Protein AF-A0A7V3UYM1-F1 (afdb_monomer_lite)

Secondary structure (DSSP, 8-state):
-PPPPTTTTTHHHHHHHHHHHTTS-HHHHHHHHHHHHHHHHTT--HHHHHHHHHHHHHHHHHHHHHSTTPPPPPHHHHHHHHHHGGGGGG----HHHHHHHHHHHHHHHHHHHHHHHHHHHHH--

Radius of gyration: 19.22 Å; chains: 1; bounding box: 41×46×47 Å

Structure (mmCIF, N/CA/C/O backbone):
data_AF-A0A7V3UYM1-F1
#
_entry.id   AF-A0A7V3UYM1-F1
#
loop_
_atom_site.group_PDB
_atom_site.id
_atom_site.type_symbol
_atom_site.label_atom_id
_atom_site.label_alt_id
_atom_site.label_comp_id
_atom_site.label_asym_id
_atom_site.label_entity_id
_atom_site.label_seq_id
_atom_site.pdbx_PDB_ins_code
_atom_site.Cartn_x
_atom_site.Cartn_y
_atom_site.Cartn_z
_atom_site.occupancy
_atom_site.B_iso_or_equiv
_atom_site.auth_seq_id
_atom_site.auth_comp_id
_atom_site.auth_asym_id
_atom_site.auth_atom_id
_atom_site.pdbx_PDB_model_num
ATOM 1 N N . MET A 1 1 ? 16.520 27.103 -31.366 1.00 44.97 1 MET A N 1
ATOM 2 C CA . MET A 1 1 ? 16.746 26.856 -29.925 1.00 44.97 1 MET A CA 1
ATOM 3 C C . MET A 1 1 ? 16.517 25.377 -29.671 1.00 44.97 1 MET A C 1
ATOM 5 O O . MET A 1 1 ? 15.422 24.905 -29.943 1.00 44.97 1 MET A O 1
ATOM 9 N N . ALA A 1 2 ? 17.549 24.636 -29.265 1.00 49.88 2 ALA A N 1
ATOM 10 C CA . ALA A 1 2 ? 17.409 23.222 -28.931 1.00 49.88 2 ALA A CA 1
ATOM 11 C C . ALA A 1 2 ? 16.695 23.106 -27.579 1.00 49.88 2 ALA A C 1
ATOM 13 O O . ALA A 1 2 ? 17.172 23.652 -26.586 1.00 49.88 2 ALA A O 1
ATOM 14 N N . VAL A 1 3 ? 15.537 22.446 -27.551 1.00 56.31 3 VAL A N 1
ATOM 15 C CA . VAL A 1 3 ? 14.841 22.140 -26.299 1.00 56.31 3 VAL A CA 1
ATOM 16 C C . VAL A 1 3 ? 15.659 21.058 -25.590 1.00 56.31 3 VAL A C 1
ATOM 18 O O . VAL A 1 3 ? 15.878 20.001 -26.187 1.00 56.31 3 VAL A O 1
ATOM 21 N N . PRO A 1 4 ? 16.160 21.293 -24.367 1.00 53.25 4 PRO A N 1
ATOM 22 C CA . PRO A 1 4 ? 16.908 20.272 -23.652 1.00 53.25 4 PRO A CA 1
ATOM 23 C C . PRO A 1 4 ? 15.994 19.070 -23.399 1.00 53.25 4 PRO A C 1
ATOM 25 O O . PRO A 1 4 ? 14.928 19.199 -22.796 1.00 53.25 4 PRO A O 1
ATOM 28 N N . GLN A 1 5 ? 16.406 17.894 -23.877 1.00 57.09 5 GLN A N 1
ATOM 29 C CA . GLN A 1 5 ? 15.735 16.644 -23.540 1.00 57.09 5 GLN A CA 1
ATOM 30 C C . GLN A 1 5 ? 15.827 16.428 -22.025 1.00 57.09 5 GLN A C 1
ATOM 32 O O . GLN A 1 5 ? 16.915 16.468 -21.438 1.00 57.09 5 GLN A O 1
ATOM 37 N N . ALA A 1 6 ? 14.680 16.190 -21.389 1.00 46.97 6 ALA A N 1
ATOM 38 C CA . ALA A 1 6 ? 14.628 15.760 -19.999 1.00 46.97 6 ALA A CA 1
ATOM 39 C C . ALA A 1 6 ? 15.515 14.509 -19.832 1.00 46.97 6 ALA A C 1
ATOM 41 O O . ALA A 1 6 ? 15.284 13.490 -20.476 1.00 46.97 6 ALA A O 1
ATOM 42 N N . GLY A 1 7 ? 16.571 14.612 -19.016 1.00 50.06 7 GLY A N 1
ATOM 43 C CA . GLY A 1 7 ? 17.581 13.556 -18.836 1.00 50.06 7 GLY A CA 1
ATOM 44 C C . GLY A 1 7 ? 19.013 13.925 -19.251 1.00 50.06 7 GLY A C 1
ATOM 45 O O . GLY A 1 7 ? 19.925 13.126 -19.037 1.00 50.06 7 GLY A O 1
ATOM 46 N N . SER A 1 8 ? 19.242 15.138 -19.767 1.00 52.34 8 SER A N 1
ATOM 47 C CA . SER A 1 8 ? 20.550 15.606 -20.264 1.00 52.34 8 SER A CA 1
ATOM 48 C C . SER A 1 8 ? 21.737 15.486 -19.286 1.00 52.34 8 SER A C 1
ATOM 50 O O . SER A 1 8 ? 22.874 15.513 -19.744 1.00 52.34 8 SER A O 1
ATOM 52 N N . ALA A 1 9 ? 21.518 15.346 -17.973 1.00 57.00 9 ALA A N 1
ATOM 53 C CA . ALA A 1 9 ? 22.601 15.195 -16.990 1.00 57.00 9 ALA A CA 1
ATOM 54 C C . ALA A 1 9 ? 22.998 13.731 -16.698 1.00 57.00 9 ALA A C 1
ATOM 56 O O . ALA A 1 9 ? 24.064 13.495 -16.139 1.00 57.00 9 ALA A O 1
ATOM 57 N N . ALA A 1 10 ? 22.168 12.742 -17.055 1.00 57.00 10 ALA A N 1
ATOM 58 C CA . ALA A 1 10 ? 22.341 11.347 -16.620 1.00 57.00 10 ALA A CA 1
ATOM 59 C C . ALA A 1 10 ? 22.372 10.312 -17.770 1.00 57.00 10 ALA A C 1
ATOM 61 O O . ALA A 1 10 ? 22.529 9.111 -17.525 1.00 57.00 10 ALA A O 1
ATOM 62 N N . GLY A 1 11 ? 22.253 10.754 -19.029 1.00 61.19 11 GLY A N 1
ATOM 63 C CA . GLY A 1 11 ? 22.304 9.887 -20.213 1.00 61.19 11 GLY A CA 1
ATOM 64 C C . GLY A 1 11 ? 21.198 8.819 -20.238 1.00 61.19 11 GLY A C 1
ATOM 65 O O . GLY A 1 11 ? 20.203 8.914 -19.521 1.00 61.19 11 GLY A O 1
ATOM 66 N N . ALA A 1 12 ? 21.373 7.758 -21.035 1.00 59.03 12 ALA A N 1
ATOM 67 C CA . ALA A 1 12 ? 20.385 6.676 -21.182 1.00 59.03 12 ALA A CA 1
ATOM 68 C C . ALA A 1 12 ? 20.003 5.985 -19.851 1.00 59.03 12 ALA A C 1
ATOM 70 O O . ALA A 1 12 ? 18.877 5.518 -19.688 1.00 59.03 12 ALA A O 1
ATOM 71 N N . LYS A 1 13 ? 20.913 5.968 -18.865 1.00 57.66 13 LYS A N 1
ATOM 72 C CA . LYS A 1 13 ? 20.646 5.446 -17.512 1.00 57.66 13 LYS A CA 1
ATOM 73 C C . LYS A 1 13 ? 19.745 6.373 -16.689 1.00 57.66 13 LYS A C 1
ATOM 75 O O . LYS A 1 13 ? 18.939 5.890 -15.899 1.00 57.66 13 LYS A O 1
ATOM 80 N N . GLY A 1 14 ? 19.835 7.685 -16.902 1.00 59.25 14 GLY A N 1
ATOM 81 C CA . GLY A 1 14 ? 18.938 8.672 -16.301 1.00 59.25 14 GLY A CA 1
ATOM 82 C C . GLY A 1 14 ? 17.498 8.546 -16.781 1.00 59.25 14 GLY A C 1
ATOM 83 O O . GLY A 1 14 ? 16.572 8.646 -15.983 1.00 59.25 14 GLY A O 1
ATOM 84 N N . VAL A 1 15 ? 17.313 8.255 -18.070 1.00 60.28 15 VAL A N 1
ATOM 85 C CA . VAL A 1 15 ? 15.988 8.021 -18.666 1.00 60.28 15 VAL A CA 1
ATOM 86 C C . VAL A 1 15 ? 15.336 6.763 -18.082 1.00 60.28 15 VAL A C 1
ATOM 88 O O . VAL A 1 15 ? 14.154 6.787 -17.748 1.00 60.28 15 VAL A O 1
ATOM 91 N N . ALA A 1 16 ? 16.110 5.694 -17.864 1.00 61.34 16 ALA A N 1
ATOM 92 C CA . ALA A 1 16 ? 15.623 4.488 -17.190 1.00 61.34 16 ALA A CA 1
ATOM 93 C C . ALA A 1 16 ? 15.200 4.757 -15.732 1.00 61.34 16 ALA A C 1
ATOM 95 O O . ALA A 1 16 ? 14.179 4.242 -15.283 1.00 61.34 16 ALA A O 1
ATOM 96 N N . GLY A 1 17 ? 15.935 5.606 -15.004 1.00 60.34 17 GLY A N 1
ATOM 97 C CA . GLY A 1 17 ? 15.539 6.043 -13.660 1.00 60.34 17 GLY A CA 1
ATOM 98 C C . GLY A 1 17 ? 14.269 6.899 -13.652 1.00 60.34 17 GLY A C 1
ATOM 99 O O . GLY A 1 17 ? 13.407 6.726 -12.790 1.00 60.34 17 GLY A O 1
ATOM 100 N N . LEU A 1 18 ? 14.107 7.768 -14.654 1.00 63.00 18 LEU A N 1
ATOM 101 C CA . LEU A 1 18 ? 12.896 8.567 -14.835 1.00 63.00 18 LEU A CA 1
ATOM 102 C C . LEU A 1 18 ? 11.673 7.691 -15.146 1.00 63.00 18 LEU A C 1
ATOM 104 O O . LEU A 1 18 ? 10.578 8.002 -14.692 1.00 63.00 18 LEU A O 1
ATOM 108 N N . ALA A 1 19 ? 11.856 6.579 -15.864 1.00 62.78 19 ALA A N 1
ATOM 109 C CA . ALA A 1 19 ? 10.783 5.636 -16.177 1.00 62.78 19 ALA A CA 1
ATOM 110 C C . ALA A 1 19 ? 10.216 4.934 -14.928 1.00 62.78 19 ALA A C 1
ATOM 112 O O . ALA A 1 19 ? 9.022 4.660 -14.874 1.00 62.78 19 ALA A O 1
ATOM 113 N N . VAL A 1 20 ? 11.040 4.696 -13.901 1.00 62.78 20 VAL A N 1
ATOM 114 C CA . VAL A 1 20 ? 10.570 4.166 -12.607 1.00 62.78 20 VAL A CA 1
ATOM 115 C C . VAL A 1 20 ? 9.872 5.254 -11.787 1.00 62.78 20 VAL A C 1
ATOM 117 O O . VAL A 1 20 ? 8.875 4.987 -11.133 1.00 62.78 20 VAL A O 1
ATOM 120 N N . ALA A 1 21 ? 10.324 6.510 -11.845 1.00 61.56 21 ALA A N 1
ATOM 121 C CA . ALA A 1 21 ? 9.566 7.612 -11.241 1.00 61.56 21 ALA A CA 1
ATOM 122 C C . ALA A 1 21 ? 8.210 7.820 -11.946 1.00 61.56 21 ALA A C 1
ATOM 124 O O . ALA A 1 21 ? 7.202 8.078 -11.294 1.00 61.56 21 ALA A O 1
ATOM 125 N N . ALA A 1 22 ? 8.173 7.631 -13.266 1.00 62.25 22 ALA A N 1
ATOM 126 C CA . ALA A 1 22 ? 6.959 7.651 -14.074 1.00 62.25 22 ALA A CA 1
ATOM 127 C C . ALA A 1 22 ? 6.081 6.397 -13.905 1.00 62.25 22 ALA A C 1
ATOM 129 O O . ALA A 1 22 ? 4.948 6.395 -14.382 1.00 62.25 22 ALA A O 1
ATOM 130 N N . SER A 1 23 ? 6.558 5.344 -13.224 1.00 63.47 23 SER A N 1
ATOM 131 C CA . SER A 1 23 ? 5.718 4.191 -12.881 1.00 63.47 23 SER A CA 1
ATOM 132 C C . SER A 1 23 ? 4.736 4.503 -11.752 1.00 63.47 23 SER A C 1
ATOM 134 O O . SER A 1 23 ? 3.836 3.704 -11.505 1.00 63.47 23 SER A O 1
ATOM 136 N N . VAL A 1 24 ? 4.900 5.640 -11.065 1.00 71.44 24 VAL A N 1
ATOM 137 C CA . VAL A 1 24 ? 3.878 6.165 -10.159 1.00 71.44 24 VAL A CA 1
ATOM 138 C C . VAL A 1 24 ? 2.763 6.751 -11.011 1.00 71.44 24 VAL A C 1
ATOM 140 O O . VAL A 1 24 ? 2.919 7.791 -11.657 1.00 71.44 24 VAL A O 1
ATOM 143 N N . G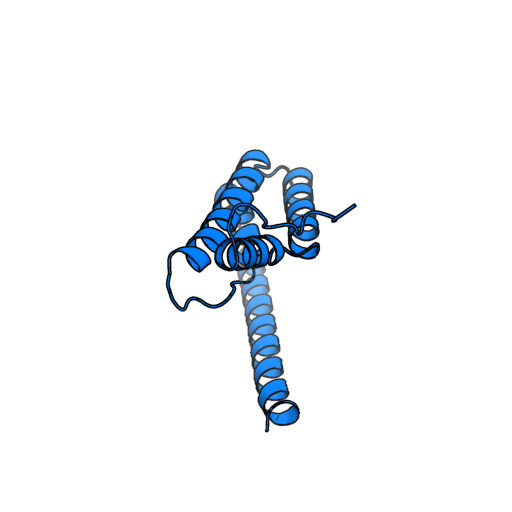LY A 1 25 ? 1.634 6.054 -11.038 1.00 81.00 25 GLY A N 1
ATOM 144 C CA . GLY A 1 25 ? 0.482 6.478 -11.810 1.00 81.00 25 GLY A CA 1
ATOM 145 C C . GLY A 1 25 ? -0.297 7.575 -11.092 1.00 81.00 25 GLY A C 1
ATOM 146 O O . GLY A 1 25 ? -0.293 7.681 -9.866 1.00 81.00 25 GLY A O 1
ATOM 147 N N . LEU A 1 26 ? -1.083 8.338 -11.856 1.00 84.50 26 LEU A N 1
ATOM 148 C CA . LEU A 1 26 ? -2.081 9.258 -11.294 1.00 84.50 26 LEU A CA 1
ATOM 149 C C . LEU A 1 26 ? -3.015 8.539 -10.297 1.00 84.50 26 LEU A C 1
ATOM 151 O O . LEU A 1 26 ? -3.411 9.112 -9.283 1.00 84.50 26 LEU A O 1
ATOM 155 N N . GLY A 1 27 ? -3.321 7.264 -10.564 1.00 87.19 27 GLY A N 1
ATOM 156 C CA . GLY A 1 27 ? -4.128 6.417 -9.690 1.00 87.19 27 GLY A CA 1
ATOM 157 C C . GLY A 1 27 ? -3.549 6.266 -8.282 1.00 87.19 27 GLY A C 1
ATOM 158 O O . GLY A 1 27 ? -4.305 6.353 -7.320 1.00 87.19 27 GLY A O 1
ATOM 159 N N . ASP A 1 28 ? -2.230 6.119 -8.131 1.00 90.69 28 ASP A N 1
ATOM 160 C CA . ASP A 1 28 ? -1.601 5.934 -6.817 1.00 90.69 28 ASP A CA 1
ATOM 161 C C . ASP A 1 28 ? -1.816 7.157 -5.914 1.00 90.69 28 ASP A C 1
ATOM 163 O O . ASP A 1 28 ? -2.140 7.012 -4.735 1.00 90.69 28 ASP A O 1
ATOM 167 N N . TYR A 1 29 ? -1.730 8.366 -6.479 1.00 90.69 29 TYR A N 1
ATOM 168 C CA . TYR A 1 29 ? -2.007 9.609 -5.755 1.00 90.69 29 TYR A CA 1
ATOM 169 C C . TYR A 1 29 ? -3.481 9.748 -5.377 1.00 90.69 29 TYR A C 1
ATOM 171 O O . TYR A 1 29 ? -3.789 10.138 -4.249 1.00 90.69 29 TYR A O 1
ATOM 179 N N . ILE A 1 30 ? -4.394 9.399 -6.292 1.00 93.81 30 ILE A N 1
ATOM 180 C CA . ILE A 1 30 ? -5.838 9.415 -6.021 1.00 93.81 30 ILE A CA 1
ATOM 181 C C . ILE A 1 30 ? -6.158 8.462 -4.866 1.00 93.81 30 ILE A C 1
ATOM 183 O O . ILE A 1 30 ? -6.820 8.853 -3.905 1.00 93.81 30 ILE A O 1
ATOM 187 N N . PHE A 1 31 ? -5.655 7.229 -4.909 1.00 94.56 31 PHE A N 1
ATOM 188 C CA . PHE A 1 31 ? -5.905 6.255 -3.849 1.00 94.56 31 PHE A CA 1
ATOM 189 C C . PHE A 1 31 ? -5.215 6.612 -2.535 1.00 94.56 31 PHE A C 1
ATOM 191 O O . PHE A 1 31 ? -5.825 6.446 -1.481 1.00 94.56 31 PHE A O 1
ATOM 198 N N . ALA A 1 32 ? -3.997 7.157 -2.564 1.00 94.88 32 ALA A N 1
ATOM 199 C CA . ALA A 1 32 ? -3.353 7.678 -1.361 1.00 94.88 32 ALA A CA 1
ATOM 200 C C . ALA A 1 32 ? -4.211 8.773 -0.705 1.00 94.88 32 ALA A C 1
ATOM 202 O O . ALA A 1 32 ? -4.448 8.726 0.503 1.00 94.88 32 ALA A O 1
ATOM 203 N N . ALA A 1 33 ? -4.746 9.708 -1.495 1.00 95.81 33 ALA A N 1
ATOM 204 C CA . ALA A 1 33 ? -5.650 10.740 -0.998 1.00 95.81 33 ALA A CA 1
ATOM 205 C C . ALA A 1 33 ? -6.941 10.140 -0.419 1.00 95.81 33 ALA A C 1
ATOM 207 O O . ALA A 1 33 ? -7.348 10.527 0.676 1.00 95.81 33 ALA A O 1
ATOM 208 N N . LEU A 1 34 ? -7.550 9.160 -1.095 1.00 97.19 34 LEU A N 1
ATOM 209 C CA . LEU A 1 34 ? -8.743 8.465 -0.598 1.00 97.19 34 LEU A CA 1
ATOM 210 C C . LEU A 1 34 ? -8.477 7.728 0.718 1.00 97.19 34 LEU A C 1
ATOM 212 O O . LEU A 1 34 ? -9.287 7.816 1.641 1.00 97.19 34 LEU A O 1
ATOM 216 N N . PHE A 1 35 ? -7.340 7.045 0.843 1.00 96.31 35 PHE A N 1
ATOM 217 C CA . PHE A 1 35 ? -6.967 6.363 2.077 1.00 96.31 35 PHE A CA 1
ATOM 218 C C . PHE A 1 35 ? -6.729 7.338 3.231 1.00 96.31 35 PHE A C 1
ATOM 220 O O . PHE A 1 35 ? -7.179 7.083 4.348 1.00 96.31 35 PHE A O 1
ATOM 227 N N . LEU A 1 36 ? -6.062 8.465 2.978 1.00 96.81 36 LEU A N 1
ATOM 228 C CA . LEU A 1 36 ? -5.847 9.495 3.995 1.00 96.81 36 LEU A CA 1
ATOM 229 C C . LEU A 1 36 ? -7.148 10.203 4.377 1.00 96.81 36 LEU A C 1
ATOM 231 O O . LEU A 1 36 ? -7.378 10.446 5.561 1.00 96.81 36 LEU A O 1
ATOM 235 N N . ALA A 1 37 ? -8.028 10.469 3.412 1.00 97.50 37 ALA A N 1
ATOM 236 C CA . ALA A 1 37 ? -9.357 11.012 3.665 1.00 97.50 37 ALA A CA 1
ATOM 237 C C . ALA A 1 37 ? -10.210 10.041 4.494 1.00 97.50 37 ALA A C 1
ATOM 239 O O . ALA A 1 37 ? -10.877 10.466 5.435 1.00 97.50 37 ALA A O 1
ATOM 240 N N . ALA A 1 38 ? -10.149 8.737 4.205 1.00 95.19 38 ALA A N 1
ATOM 241 C CA . ALA A 1 38 ? -10.803 7.711 5.012 1.00 95.19 38 ALA A CA 1
ATOM 242 C C . ALA A 1 38 ? -10.219 7.661 6.431 1.00 95.19 38 ALA A C 1
ATOM 244 O O . ALA A 1 38 ? -10.971 7.661 7.405 1.00 95.19 38 ALA A O 1
ATOM 245 N N . ALA A 1 39 ? -8.890 7.692 6.565 1.00 95.56 39 ALA A N 1
ATOM 246 C CA . ALA A 1 39 ? -8.234 7.740 7.867 1.00 95.56 39 ALA A CA 1
ATOM 247 C C . ALA A 1 39 ? -8.678 8.966 8.677 1.00 95.56 39 ALA A C 1
ATOM 249 O O . ALA A 1 39 ? -9.011 8.834 9.852 1.00 95.56 39 ALA A O 1
ATOM 250 N N . TRP A 1 40 ? -8.757 10.137 8.042 1.00 96.50 40 TRP A N 1
ATOM 251 C CA . TRP A 1 40 ? -9.224 11.362 8.684 1.00 96.50 40 TRP A CA 1
ATOM 252 C C . TRP A 1 40 ? -10.698 11.275 9.089 1.00 96.50 40 TRP A C 1
ATOM 254 O O . TRP A 1 40 ? -11.034 11.533 10.244 1.00 96.50 40 TRP A O 1
ATOM 264 N N . ARG A 1 41 ? -11.567 10.822 8.178 1.00 96.50 41 ARG A N 1
ATOM 265 C CA . ARG A 1 41 ? -13.010 10.666 8.413 1.00 96.50 41 ARG A CA 1
ATOM 266 C C . ARG A 1 41 ? -13.324 9.722 9.575 1.00 96.50 41 ARG A C 1
ATOM 268 O O . ARG A 1 41 ? -14.288 9.954 10.297 1.00 96.50 41 ARG A O 1
ATOM 275 N N . HIS A 1 42 ? -12.537 8.663 9.742 1.00 92.75 42 HIS A N 1
ATOM 276 C CA . HIS A 1 42 ? -12.736 7.659 10.789 1.00 92.75 42 HIS A CA 1
ATOM 277 C C . HIS A 1 42 ? -11.914 7.922 12.062 1.00 92.75 42 HIS A C 1
ATOM 279 O O . HIS A 1 42 ? -11.864 7.058 12.935 1.00 92.75 42 HIS A O 1
ATOM 285 N N . GLY A 1 43 ? -11.272 9.091 12.189 1.00 93.38 43 GLY A N 1
ATOM 286 C CA . GLY A 1 43 ? -10.491 9.450 13.379 1.00 93.38 43 GLY A CA 1
ATOM 287 C C . GLY A 1 43 ? -9.257 8.567 13.604 1.00 93.38 43 GLY A C 1
ATOM 288 O O . GLY A 1 43 ? -8.795 8.421 14.733 1.00 93.38 43 GLY A O 1
ATOM 289 N N . LEU A 1 44 ? -8.737 7.953 12.540 1.00 95.12 44 LEU A N 1
ATOM 290 C CA . LEU A 1 44 ? -7.532 7.131 12.570 1.00 95.12 44 LEU A CA 1
ATOM 291 C C . LEU A 1 44 ? -6.267 8.005 12.618 1.00 95.12 44 LEU A C 1
ATOM 293 O O . LEU A 1 44 ? -6.301 9.221 12.414 1.00 95.12 44 LEU A O 1
ATOM 297 N N . ASN A 1 45 ? -5.110 7.385 12.855 1.00 96.00 45 ASN A N 1
ATOM 298 C CA . ASN A 1 45 ? -3.824 8.077 12.881 1.00 96.00 45 ASN A CA 1
ATOM 299 C C . ASN A 1 45 ? -3.392 8.490 11.460 1.00 96.00 45 ASN A C 1
ATOM 301 O O . ASN A 1 45 ? -2.634 7.776 10.798 1.00 96.00 45 ASN A O 1
ATOM 305 N N . VAL A 1 46 ? -3.860 9.655 11.001 1.00 96.56 46 VAL A N 1
ATOM 306 C CA . VAL A 1 46 ? -3.564 10.213 9.666 1.00 96.56 46 VAL A CA 1
ATOM 307 C C . VAL A 1 46 ? -2.070 10.462 9.474 1.00 96.56 46 VAL A C 1
ATOM 309 O O . VAL A 1 46 ? -1.524 10.142 8.423 1.00 96.56 46 VAL A O 1
ATOM 312 N N . ARG A 1 47 ? -1.381 10.985 10.498 1.00 96.94 47 ARG A N 1
ATOM 313 C CA . ARG A 1 47 ? 0.066 11.241 10.429 1.00 96.94 47 ARG A CA 1
ATOM 314 C C . ARG A 1 47 ? 0.839 9.937 10.242 1.00 96.94 47 ARG A C 1
ATOM 316 O O . ARG A 1 47 ? 1.713 9.861 9.384 1.00 96.94 47 ARG A O 1
ATOM 323 N N . GLY A 1 48 ? 0.486 8.914 11.019 1.00 96.44 48 GLY A N 1
ATOM 324 C CA . GLY A 1 48 ? 1.031 7.569 10.873 1.00 96.44 48 GLY A CA 1
ATOM 325 C C . GLY A 1 48 ? 0.747 7.000 9.487 1.00 96.44 48 GLY A C 1
ATOM 326 O O . GLY A 1 48 ? 1.674 6.530 8.838 1.00 96.44 48 GLY A O 1
ATOM 327 N N . ALA A 1 49 ? -0.494 7.108 9.009 1.00 96.56 49 ALA A N 1
ATOM 328 C CA . ALA A 1 49 ? -0.897 6.634 7.689 1.00 96.56 49 ALA A CA 1
ATOM 329 C C . ALA A 1 49 ? -0.126 7.314 6.547 1.00 96.56 49 ALA A C 1
ATOM 331 O O . ALA A 1 49 ? 0.339 6.628 5.644 1.00 96.56 49 ALA A O 1
ATOM 332 N N . ALA A 1 50 ? 0.057 8.636 6.596 1.00 97.00 50 ALA A N 1
ATOM 333 C CA . ALA A 1 50 ? 0.792 9.385 5.576 1.00 97.00 50 ALA A CA 1
ATOM 334 C C . ALA A 1 50 ? 2.277 9.006 5.544 1.00 97.00 50 ALA A C 1
ATOM 336 O O . ALA A 1 50 ? 2.831 8.741 4.475 1.00 97.00 50 ALA A O 1
ATOM 337 N N . ILE A 1 51 ? 2.913 8.926 6.718 1.00 97.75 51 ILE A N 1
ATOM 338 C CA . ILE A 1 51 ? 4.308 8.487 6.838 1.00 97.75 51 ILE A CA 1
ATOM 339 C C . ILE A 1 51 ? 4.446 7.044 6.347 1.00 97.75 51 ILE A C 1
ATOM 341 O O . ILE A 1 51 ? 5.311 6.758 5.526 1.00 97.75 51 ILE A O 1
ATOM 345 N N . GLY A 1 52 ? 3.579 6.143 6.809 1.00 96.88 52 GLY A N 1
ATOM 346 C CA . GLY A 1 52 ? 3.625 4.733 6.444 1.00 96.88 52 GLY A CA 1
ATOM 347 C C . GLY A 1 52 ? 3.397 4.509 4.950 1.00 96.88 52 GLY A C 1
ATOM 348 O O . GLY A 1 52 ? 4.169 3.781 4.333 1.00 96.88 52 GLY A O 1
ATOM 349 N N . ALA A 1 53 ? 2.408 5.176 4.349 1.00 96.06 53 ALA A N 1
ATOM 350 C CA . ALA A 1 53 ? 2.159 5.142 2.907 1.00 96.06 53 ALA A CA 1
ATOM 351 C C . ALA A 1 53 ? 3.385 5.599 2.107 1.00 96.06 53 ALA A C 1
ATOM 353 O O . ALA A 1 53 ? 3.795 4.929 1.162 1.00 96.06 53 ALA A O 1
ATOM 354 N N . THR A 1 54 ? 3.993 6.713 2.524 1.00 94.81 54 THR A N 1
ATOM 355 C CA . THR A 1 54 ? 5.168 7.290 1.860 1.00 94.81 54 THR A CA 1
ATOM 356 C C . THR A 1 54 ? 6.369 6.357 1.965 1.00 94.81 54 THR A C 1
ATOM 358 O O . THR A 1 54 ? 7.007 6.058 0.960 1.00 94.81 54 THR A O 1
ATOM 361 N N . LEU A 1 55 ? 6.664 5.847 3.164 1.00 96.62 55 LEU A N 1
ATOM 362 C CA . LEU A 1 55 ? 7.783 4.930 3.381 1.00 96.62 55 LEU A CA 1
ATOM 363 C C . LEU A 1 55 ? 7.591 3.610 2.632 1.00 96.62 55 LEU A C 1
ATOM 365 O O . LEU A 1 55 ? 8.536 3.128 2.016 1.00 96.62 55 LEU A O 1
ATOM 369 N N . ALA A 1 56 ? 6.387 3.040 2.641 1.00 95.19 56 ALA A N 1
ATOM 370 C CA . ALA A 1 56 ? 6.103 1.799 1.931 1.00 95.19 56 ALA A CA 1
ATOM 371 C C . ALA A 1 56 ? 6.220 1.970 0.407 1.00 95.19 56 ALA A C 1
ATOM 373 O O . ALA A 1 56 ? 6.818 1.123 -0.256 1.00 95.19 56 ALA A O 1
ATOM 374 N N . ALA A 1 57 ? 5.719 3.084 -0.138 1.00 92.12 57 ALA A N 1
ATOM 375 C CA . ALA A 1 57 ? 5.888 3.433 -1.547 1.00 92.12 57 ALA A CA 1
ATOM 376 C C . ALA A 1 57 ? 7.370 3.601 -1.917 1.00 92.12 57 ALA A C 1
ATOM 378 O O . ALA A 1 57 ? 7.839 2.994 -2.879 1.00 92.12 57 ALA A O 1
ATOM 379 N N . LEU A 1 58 ? 8.132 4.358 -1.120 1.00 91.56 58 LEU A N 1
ATOM 380 C CA . LEU A 1 58 ? 9.568 4.547 -1.339 1.00 91.56 58 LEU A CA 1
ATOM 381 C C . LEU A 1 58 ? 10.336 3.224 -1.270 1.00 91.56 58 LEU A C 1
ATOM 383 O O . LEU A 1 58 ? 11.181 2.973 -2.124 1.00 91.56 58 LEU A O 1
ATOM 387 N N . LEU A 1 59 ? 10.027 2.358 -0.302 1.00 92.69 59 LEU A N 1
ATOM 388 C CA . LEU A 1 59 ? 10.640 1.033 -0.192 1.00 92.69 59 LEU A CA 1
ATOM 389 C C . LEU A 1 59 ? 10.344 0.164 -1.419 1.00 92.69 59 LEU A C 1
ATOM 391 O O . LEU A 1 59 ? 11.251 -0.509 -1.904 1.00 92.69 59 LEU A O 1
ATOM 395 N N . ALA A 1 60 ? 9.120 0.203 -1.953 1.00 90.06 60 ALA A N 1
ATOM 396 C CA . ALA A 1 60 ? 8.770 -0.518 -3.176 1.00 90.06 60 ALA A CA 1
ATOM 397 C C . ALA A 1 60 ? 9.581 -0.015 -4.381 1.00 90.06 60 ALA A C 1
ATOM 399 O O . ALA A 1 60 ? 10.165 -0.815 -5.111 1.00 90.06 60 ALA A O 1
ATOM 400 N N . MET A 1 61 ? 9.680 1.308 -4.550 1.00 87.06 61 MET A N 1
ATOM 401 C CA . MET A 1 61 ? 10.445 1.920 -5.642 1.00 87.06 61 MET A CA 1
ATOM 402 C C . MET A 1 61 ? 11.942 1.612 -5.527 1.00 87.06 61 MET A C 1
ATOM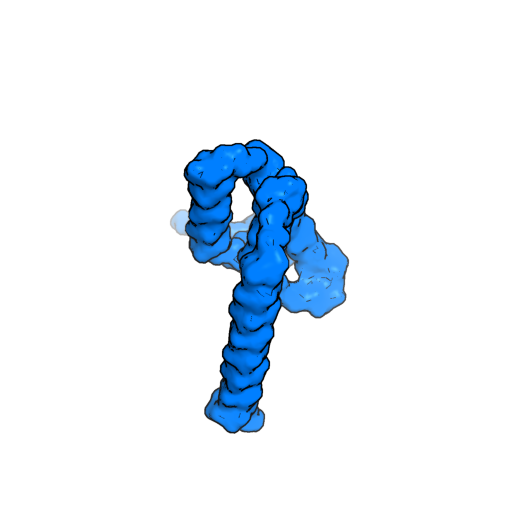 404 O O . MET A 1 61 ? 12.563 1.175 -6.494 1.00 87.06 61 MET A O 1
ATOM 408 N N . VAL A 1 62 ? 12.525 1.780 -4.336 1.00 89.00 62 VAL A N 1
ATOM 409 C CA . VAL A 1 62 ? 13.933 1.443 -4.072 1.00 89.00 62 VAL A CA 1
ATOM 410 C C . VAL A 1 62 ? 14.182 -0.050 -4.281 1.00 89.00 62 VAL A C 1
ATOM 412 O O . VAL A 1 62 ? 15.206 -0.414 -4.853 1.00 89.00 62 VAL A O 1
ATOM 415 N N . GLY A 1 63 ? 13.246 -0.914 -3.886 1.00 87.94 63 GLY A N 1
ATOM 416 C CA . GLY A 1 63 ? 13.330 -2.357 -4.103 1.00 87.94 63 GLY A CA 1
ATOM 417 C C . GLY A 1 63 ? 13.493 -2.716 -5.579 1.00 87.94 63 GLY A C 1
ATOM 418 O O . GLY A 1 63 ? 14.395 -3.479 -5.914 1.00 87.94 63 GLY A O 1
ATOM 419 N N . VAL A 1 64 ? 12.701 -2.102 -6.463 1.00 85.75 64 VAL A N 1
ATOM 420 C CA . VAL A 1 64 ? 12.823 -2.283 -7.923 1.00 85.75 64 VAL A CA 1
ATOM 421 C C . VAL A 1 64 ? 14.188 -1.813 -8.444 1.00 85.75 64 VAL A C 1
ATOM 423 O O . VAL A 1 64 ? 14.765 -2.451 -9.321 1.00 85.75 64 VAL A O 1
ATOM 426 N N . PHE A 1 65 ? 14.739 -0.728 -7.894 1.00 82.38 65 PHE A N 1
ATOM 427 C CA . PHE A 1 65 ? 16.053 -0.220 -8.303 1.00 82.38 65 PHE A CA 1
ATOM 428 C C . PHE A 1 65 ? 17.231 -1.076 -7.824 1.00 82.38 65 PHE A C 1
ATOM 430 O O . PHE A 1 65 ? 18.215 -1.237 -8.549 1.00 82.38 65 PHE A O 1
ATOM 437 N N . VAL A 1 66 ? 17.167 -1.580 -6.592 1.00 86.75 66 VAL A N 1
ATOM 438 C CA . VAL A 1 66 ? 18.286 -2.275 -5.939 1.00 86.75 66 VAL A CA 1
ATOM 439 C C . VAL A 1 66 ? 18.296 -3.765 -6.286 1.00 86.75 66 VAL A C 1
ATOM 441 O O . VAL A 1 66 ? 19.365 -4.352 -6.468 1.00 86.75 66 VAL A O 1
ATOM 444 N N . ILE A 1 67 ? 17.122 -4.387 -6.402 1.00 86.50 67 ILE A N 1
ATOM 445 C CA . ILE A 1 67 ? 16.992 -5.823 -6.650 1.00 86.50 67 ILE A CA 1
ATOM 446 C C . ILE A 1 67 ? 16.967 -6.065 -8.160 1.00 86.50 67 ILE A C 1
ATOM 448 O O . ILE A 1 67 ? 15.956 -5.877 -8.837 1.00 86.50 67 ILE A O 1
ATOM 452 N N . ARG A 1 68 ? 18.104 -6.509 -8.705 1.00 83.38 68 ARG A N 1
ATOM 453 C CA . ARG A 1 68 ? 18.216 -6.844 -10.132 1.00 83.38 68 ARG A CA 1
ATOM 454 C C . ARG A 1 68 ? 17.214 -7.933 -10.517 1.00 83.38 68 ARG A C 1
ATOM 456 O O . ARG A 1 68 ? 17.187 -8.994 -9.903 1.00 83.38 68 ARG A O 1
ATOM 463 N N . GLY A 1 69 ? 16.447 -7.677 -11.575 1.00 82.06 69 GLY A N 1
ATOM 464 C CA . GLY A 1 69 ? 15.453 -8.612 -12.109 1.00 82.06 69 GLY A CA 1
ATOM 465 C C . GLY A 1 69 ? 14.087 -8.547 -11.426 1.00 82.06 69 GLY A C 1
ATOM 466 O O . GLY A 1 69 ? 13.201 -9.311 -11.803 1.00 82.06 69 GLY A O 1
ATOM 467 N N . LEU A 1 70 ? 13.889 -7.646 -10.458 1.00 81.00 70 LEU A N 1
ATOM 468 C CA . LEU A 1 70 ? 12.571 -7.438 -9.871 1.00 81.00 70 LEU A CA 1
ATOM 469 C C . LEU A 1 70 ? 11.648 -6.758 -10.901 1.00 81.00 70 LEU A C 1
ATOM 471 O O . LEU A 1 70 ? 12.025 -5.719 -11.452 1.00 81.00 70 LEU A O 1
ATOM 475 N N . PRO A 1 71 ? 10.458 -7.316 -11.189 1.00 82.50 71 PRO A N 1
ATOM 476 C CA . PRO A 1 71 ? 9.501 -6.657 -12.068 1.00 82.50 71 PRO A CA 1
ATOM 477 C C . PRO A 1 71 ? 8.977 -5.366 -11.427 1.00 82.50 71 PRO A C 1
ATOM 479 O O . PRO A 1 71 ? 9.034 -5.197 -10.207 1.00 82.50 71 PRO A O 1
ATOM 482 N N . LEU A 1 72 ? 8.422 -4.469 -12.251 1.00 82.00 72 LEU A N 1
ATOM 483 C CA . LEU A 1 72 ? 7.698 -3.298 -11.755 1.00 82.00 72 LEU A CA 1
ATOM 484 C C . LEU A 1 72 ? 6.587 -3.759 -10.808 1.00 82.00 72 LEU A C 1
ATOM 486 O O . LEU A 1 72 ? 5.734 -4.570 -11.173 1.00 82.00 72 LEU A O 1
ATOM 490 N N . LEU A 1 73 ? 6.625 -3.249 -9.583 1.00 82.12 73 LEU A N 1
ATOM 491 C CA . LEU A 1 73 ? 5.652 -3.581 -8.557 1.00 82.12 73 LEU A CA 1
ATOM 492 C C . LEU A 1 73 ? 4.488 -2.584 -8.607 1.00 82.12 73 LEU A C 1
ATOM 494 O O . LEU A 1 73 ? 4.736 -1.379 -8.697 1.00 82.12 73 LEU A O 1
ATOM 498 N N . PRO A 1 74 ? 3.227 -3.037 -8.496 1.00 86.88 74 PRO A N 1
ATOM 499 C CA . PRO A 1 74 ? 2.118 -2.118 -8.276 1.00 86.88 74 PRO A CA 1
ATOM 500 C C . PRO A 1 74 ? 2.321 -1.423 -6.922 1.00 86.88 74 PRO A C 1
ATOM 502 O O . PRO A 1 74 ? 2.490 -2.102 -5.909 1.00 86.88 74 PRO A O 1
ATOM 505 N N . LEU A 1 75 ? 2.317 -0.085 -6.886 1.00 89.75 75 LEU A N 1
ATOM 506 C CA . LEU A 1 75 ? 2.560 0.679 -5.651 1.00 89.75 75 LEU A CA 1
ATOM 507 C C . LEU A 1 75 ? 1.374 0.638 -4.682 1.00 89.75 75 LEU A C 1
ATOM 509 O O . LEU A 1 75 ? 1.560 0.622 -3.466 1.00 89.75 75 LEU A O 1
ATOM 513 N N . LEU A 1 76 ? 0.159 0.597 -5.217 1.00 90.94 76 LEU A N 1
ATOM 514 C CA . LEU A 1 76 ? -1.102 0.598 -4.478 1.00 90.94 76 LEU A CA 1
ATOM 515 C C . LEU A 1 76 ? -1.153 -0.341 -3.252 1.00 90.94 76 LEU A C 1
ATOM 517 O O . LEU A 1 76 ? -1.495 0.135 -2.166 1.00 90.94 76 LEU A O 1
ATOM 521 N N . PRO A 1 77 ? -0.785 -1.636 -3.352 1.00 92.00 77 PRO A N 1
ATOM 522 C CA . PRO A 1 77 ? -0.706 -2.523 -2.192 1.00 92.00 77 PRO A CA 1
ATOM 523 C C . PRO A 1 77 ? 0.242 -2.020 -1.097 1.00 92.00 77 PRO A C 1
ATOM 525 O O . PRO A 1 77 ? -0.088 -2.109 0.084 1.00 92.00 77 PRO A O 1
ATOM 528 N N . PHE A 1 78 ? 1.392 -1.450 -1.466 1.00 94.75 78 PHE A N 1
ATOM 529 C CA . PHE A 1 78 ? 2.355 -0.903 -0.508 1.00 94.75 78 PHE A CA 1
ATOM 530 C C . PHE A 1 78 ? 1.803 0.343 0.180 1.00 94.75 78 PHE A C 1
ATOM 532 O O . PHE A 1 78 ? 1.886 0.446 1.402 1.00 94.75 78 PHE A O 1
ATOM 539 N N . ILE A 1 79 ? 1.172 1.246 -0.575 1.00 94.88 79 ILE A N 1
ATOM 540 C CA . ILE A 1 79 ? 0.483 2.423 -0.025 1.00 94.88 79 ILE A CA 1
ATOM 541 C C . ILE A 1 79 ? -0.596 1.979 0.970 1.00 94.88 79 ILE A C 1
ATOM 543 O O . ILE A 1 79 ? -0.614 2.449 2.108 1.00 94.88 79 ILE A O 1
ATOM 547 N N . GLY A 1 80 ? -1.454 1.032 0.578 1.00 94.88 80 GLY A N 1
ATOM 548 C CA . GLY A 1 80 ? -2.514 0.497 1.433 1.00 94.88 80 GLY A CA 1
ATOM 549 C C . GLY A 1 80 ? -1.973 -0.129 2.722 1.00 94.88 80 GLY A C 1
ATOM 550 O O . GLY A 1 80 ? -2.462 0.177 3.810 1.00 94.88 80 GLY A O 1
ATOM 551 N N . LEU A 1 81 ? -0.914 -0.941 2.630 1.00 95.50 81 LEU A N 1
ATOM 552 C CA . LEU A 1 81 ? -0.236 -1.504 3.803 1.00 95.50 81 LEU A CA 1
ATOM 553 C C . LEU A 1 81 ? 0.368 -0.413 4.693 1.00 95.50 81 LEU A C 1
ATOM 555 O O . LEU A 1 81 ? 0.207 -0.459 5.912 1.00 95.50 81 LEU A O 1
ATOM 559 N N . GLY A 1 82 ? 1.006 0.591 4.097 1.00 96.19 82 GLY A N 1
ATOM 560 C CA . GLY A 1 82 ? 1.563 1.738 4.806 1.00 96.19 82 GLY A CA 1
ATOM 561 C C . GLY A 1 82 ? 0.512 2.542 5.579 1.00 96.19 82 GLY A C 1
ATOM 562 O O . GLY A 1 82 ? 0.799 3.039 6.666 1.00 96.19 82 GLY A O 1
ATOM 563 N N . VAL A 1 83 ? -0.723 2.613 5.078 1.00 96.25 83 VAL A N 1
ATOM 564 C CA . VAL A 1 83 ? -1.861 3.225 5.787 1.00 96.25 83 VAL A CA 1
ATOM 565 C C . VAL A 1 83 ? -2.397 2.317 6.896 1.00 96.25 83 VAL A C 1
ATOM 567 O O . VAL A 1 83 ? -2.726 2.794 7.988 1.00 96.25 83 VAL A O 1
ATOM 570 N N . LEU A 1 84 ? -2.493 1.013 6.63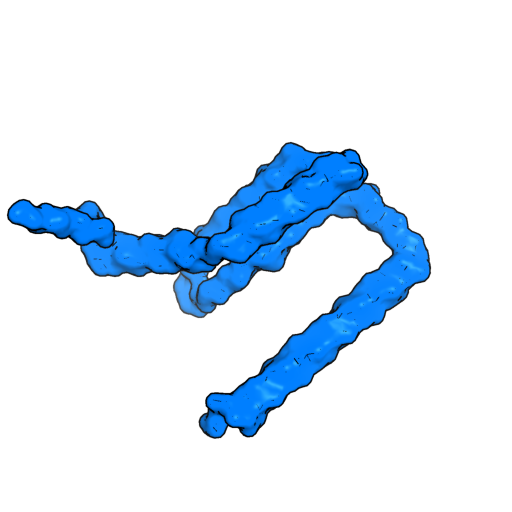0 1.00 94.81 84 LEU A N 1
ATOM 571 C CA . LEU A 1 84 ? -3.070 0.029 7.548 1.00 94.81 84 LEU A CA 1
ATOM 572 C C . LEU A 1 84 ? -2.182 -0.229 8.767 1.00 94.81 84 LEU A C 1
ATOM 574 O O . LEU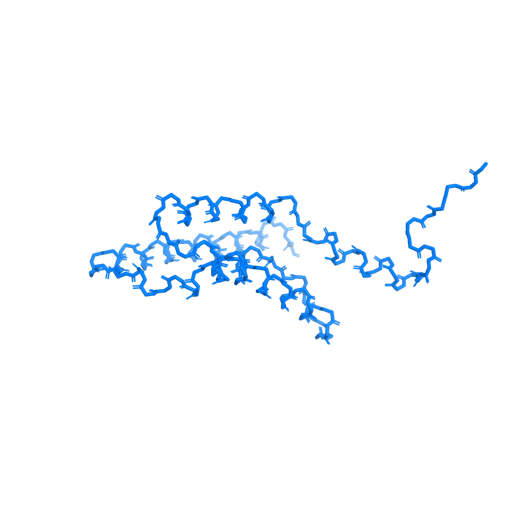 A 1 84 ? -2.694 -0.232 9.885 1.00 94.81 84 LEU A O 1
ATOM 578 N N . ILE A 1 85 ? -0.872 -0.420 8.576 1.00 95.56 85 ILE A N 1
ATOM 579 C CA . ILE A 1 85 ? 0.075 -0.828 9.631 1.00 95.56 85 ILE A CA 1
ATOM 580 C C . ILE A 1 85 ? 0.015 0.090 10.871 1.00 95.56 85 ILE A C 1
ATOM 582 O O . ILE A 1 85 ? -0.198 -0.420 11.975 1.00 95.56 85 ILE A O 1
ATOM 586 N N . PRO A 1 86 ? 0.104 1.429 10.742 1.00 94.44 86 PRO A N 1
ATOM 587 C CA . PRO A 1 86 ? -0.006 2.355 11.875 1.00 94.44 86 PRO A CA 1
ATOM 588 C C . PRO A 1 86 ? -1.371 2.319 12.575 1.00 94.44 86 PRO A C 1
ATOM 590 O O . PRO A 1 86 ? -1.500 2.773 13.712 1.00 94.44 86 PRO A O 1
ATOM 593 N N . ASN A 1 87 ? -2.392 1.791 11.897 1.00 93.94 87 ASN A N 1
ATOM 594 C CA . ASN A 1 87 ? -3.778 1.772 12.341 1.00 93.94 87 ASN A CA 1
ATOM 595 C C . ASN A 1 87 ? -4.280 0.377 12.737 1.00 93.94 87 ASN A C 1
ATOM 597 O O . ASN A 1 87 ? -5.421 0.272 13.177 1.00 93.94 87 ASN A O 1
ATOM 601 N N . LEU A 1 88 ? -3.447 -0.673 12.686 1.00 91.19 88 LEU A N 1
ATOM 602 C CA . LEU A 1 88 ? -3.838 -2.066 12.970 1.00 91.19 88 LEU A CA 1
ATOM 603 C C . LEU A 1 88 ? -4.600 -2.239 14.290 1.00 91.19 88 LEU A C 1
ATOM 605 O O . LEU A 1 88 ? -5.541 -3.021 14.369 1.00 91.19 88 LEU A O 1
ATOM 609 N N . ARG A 1 89 ? -4.232 -1.470 15.320 1.00 86.81 89 ARG A N 1
ATOM 610 C CA . ARG A 1 89 ? -4.872 -1.526 16.646 1.00 86.81 89 ARG A CA 1
ATOM 611 C C . ARG A 1 89 ? -6.335 -1.066 16.649 1.00 86.81 89 ARG A C 1
ATOM 613 O O . ARG A 1 89 ? -7.075 -1.449 17.555 1.00 86.81 89 ARG A O 1
ATOM 620 N N . HIS A 1 90 ? -6.737 -0.267 15.661 1.00 85.06 90 HIS A N 1
ATOM 621 C CA . HIS A 1 90 ? -8.105 0.228 15.496 1.00 85.06 90 HIS A CA 1
ATOM 622 C C . HIS A 1 90 ? -9.001 -0.789 14.776 1.00 85.06 90 HIS A C 1
ATOM 624 O O . HIS A 1 90 ? -10.216 -0.760 14.946 1.00 85.06 90 HIS A O 1
ATOM 630 N N . PHE A 1 91 ? -8.422 -1.739 14.036 1.00 82.19 91 PHE A N 1
ATOM 631 C CA . PHE A 1 91 ? -9.164 -2.785 13.333 1.00 82.19 91 PHE A CA 1
ATOM 632 C C . PHE A 1 91 ? -9.486 -3.956 14.266 1.00 82.19 91 PHE A C 1
ATOM 634 O O . PHE A 1 91 ? -8.930 -5.051 14.169 1.00 82.19 91 PHE A O 1
ATOM 641 N N . ARG A 1 92 ? -10.413 -3.727 15.198 1.00 85.56 92 ARG A N 1
ATOM 642 C CA . ARG A 1 92 ? -10.978 -4.780 16.051 1.00 85.56 92 ARG A CA 1
ATOM 643 C C . ARG A 1 92 ? -12.202 -5.396 15.385 1.00 85.56 92 ARG A C 1
ATOM 645 O O . ARG A 1 92 ? -13.324 -5.176 15.818 1.00 85.56 92 ARG A O 1
ATOM 652 N N . LEU A 1 93 ? -11.961 -6.169 14.328 1.00 83.88 93 LEU A N 1
ATOM 653 C CA . LEU A 1 93 ? -13.029 -6.871 13.621 1.00 83.88 93 LEU A CA 1
ATOM 654 C C . LEU A 1 93 ? -13.699 -7.894 14.551 1.00 83.88 93 LEU A C 1
ATOM 656 O O . LEU A 1 93 ? -13.031 -8.758 15.138 1.00 83.88 93 LEU A O 1
ATOM 660 N N . SER A 1 94 ? -15.020 -7.818 14.650 1.00 91.06 94 SER A N 1
ATOM 661 C CA . SER A 1 94 ? -15.868 -8.843 15.249 1.00 91.06 94 SER A CA 1
ATOM 662 C C . SER A 1 94 ? -15.723 -10.179 14.511 1.00 91.06 94 SER A C 1
ATOM 664 O O . SER A 1 94 ? -15.191 -10.268 13.401 1.00 91.06 94 SER A O 1
ATOM 666 N N . ARG A 1 95 ? -16.210 -11.267 15.121 1.00 90.81 95 ARG A N 1
ATOM 667 C CA . ARG A 1 95 ? -16.138 -12.600 14.502 1.00 90.81 95 ARG A CA 1
ATOM 668 C C . ARG A 1 95 ? -16.879 -12.645 13.160 1.00 90.81 95 ARG A C 1
ATOM 670 O O . ARG A 1 95 ? -16.390 -13.285 12.237 1.00 90.81 95 ARG A O 1
ATOM 677 N N . GLN A 1 96 ? -18.006 -11.940 13.051 1.00 93.56 96 GLN A N 1
ATOM 678 C CA . GLN A 1 96 ? -18.771 -11.827 11.807 1.00 93.56 96 GLN A CA 1
ATOM 679 C C . GLN A 1 96 ? -18.006 -11.024 10.752 1.00 93.56 96 GLN A C 1
ATOM 681 O O . GLN A 1 96 ? -17.850 -11.501 9.634 1.00 93.56 96 GLN A O 1
ATOM 686 N N . GLU A 1 97 ? -17.436 -9.871 11.111 1.00 89.00 97 GLU A N 1
ATOM 687 C CA . GLU A 1 97 ? -16.648 -9.060 10.171 1.00 89.00 97 GLU A CA 1
ATOM 688 C C . GLU A 1 97 ? -15.400 -9.790 9.672 1.00 89.00 97 GLU A C 1
ATOM 690 O O . GLU A 1 97 ? -15.048 -9.657 8.504 1.00 89.00 97 GLU A O 1
ATOM 695 N N . LYS A 1 98 ? -14.753 -10.610 10.511 1.00 91.69 98 LYS A N 1
ATOM 696 C CA . LYS A 1 98 ? -13.636 -11.461 10.071 1.00 91.69 98 LYS A CA 1
ATOM 697 C C . LYS A 1 98 ? -14.071 -12.478 9.020 1.00 91.69 98 LYS A C 1
ATOM 699 O O . LYS A 1 98 ? -13.346 -12.680 8.052 1.00 91.69 98 LYS A O 1
ATOM 704 N N . VAL A 1 99 ? -15.234 -13.107 9.204 1.00 94.62 99 VAL A N 1
ATOM 705 C CA . VAL A 1 99 ? -15.786 -14.054 8.224 1.00 94.62 99 VAL A CA 1
ATOM 706 C C . VAL A 1 99 ? -16.141 -13.324 6.932 1.00 94.62 99 VAL A C 1
ATOM 708 O O . VAL A 1 99 ? -15.725 -13.766 5.866 1.00 94.62 99 VAL A O 1
ATOM 711 N N . SER A 1 100 ? -16.820 -12.179 7.009 1.00 93.69 100 SER A N 1
ATOM 712 C CA . SER A 1 100 ? -17.154 -11.367 5.832 1.00 93.69 100 SER A CA 1
ATOM 713 C C . SER A 1 100 ? -15.909 -10.879 5.090 1.00 93.69 100 SER A C 1
ATOM 715 O O . SER A 1 100 ? -15.854 -10.956 3.865 1.00 93.69 100 SER A O 1
ATOM 717 N N . PHE A 1 101 ? -14.879 -10.437 5.816 1.00 90.81 101 PHE A N 1
ATOM 718 C CA . PHE A 1 101 ? -13.591 -10.058 5.239 1.00 90.81 101 PHE A CA 1
ATOM 719 C C . PHE A 1 101 ? -12.918 -11.248 4.548 1.00 90.81 101 PHE A C 1
ATOM 721 O O . PHE A 1 101 ? -12.475 -11.123 3.410 1.00 90.81 101 PHE A O 1
ATOM 728 N N . ALA A 1 102 ? -12.885 -12.416 5.197 1.00 93.31 102 ALA A N 1
ATOM 729 C CA . ALA A 1 102 ? -12.307 -13.627 4.620 1.00 93.31 102 ALA A CA 1
ATOM 730 C C . ALA A 1 102 ? -13.050 -14.074 3.353 1.00 93.31 102 ALA A C 1
ATOM 732 O O . ALA A 1 102 ? -12.408 -14.414 2.363 1.00 93.31 102 ALA A O 1
ATOM 733 N N . LEU A 1 103 ? -14.385 -14.018 3.352 1.00 95.25 103 LEU A N 1
ATOM 734 C CA . LEU A 1 103 ? -15.203 -14.313 2.175 1.00 95.25 103 LEU A CA 1
ATOM 735 C C . LEU A 1 103 ? -14.959 -13.305 1.049 1.00 95.25 103 LEU A C 1
ATOM 737 O O . LEU A 1 103 ? -14.787 -13.712 -0.096 1.00 95.25 103 LEU A O 1
ATOM 741 N N . GLY A 1 104 ? -14.881 -12.011 1.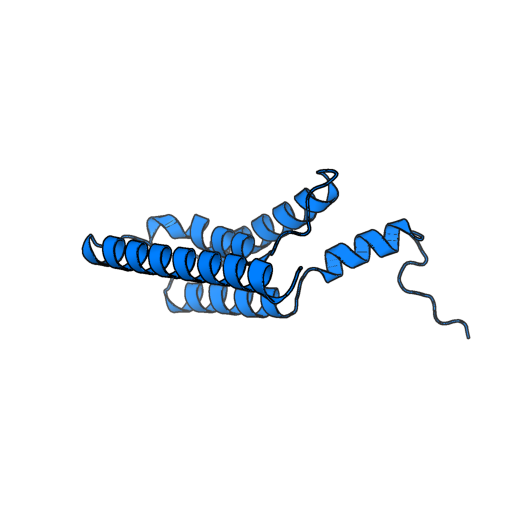365 1.00 92.94 104 GLY A N 1
ATOM 742 C CA . GLY A 1 104 ? -14.540 -10.971 0.393 1.00 92.94 104 GLY A CA 1
ATOM 743 C C . GLY A 1 104 ? -13.154 -11.181 -0.221 1.00 92.94 104 GLY A C 1
ATOM 744 O O . GLY A 1 104 ? -12.998 -11.099 -1.438 1.00 92.94 104 GLY A O 1
ATOM 745 N N . MET A 1 105 ? -12.160 -11.534 0.598 1.00 91.75 105 MET A N 1
ATOM 746 C CA . MET A 1 105 ? -10.810 -11.868 0.134 1.00 91.75 105 MET A CA 1
ATOM 747 C C . MET A 1 105 ? -10.790 -13.137 -0.722 1.00 91.75 105 MET A C 1
ATOM 749 O O . MET A 1 105 ? -10.118 -13.162 -1.751 1.00 91.75 105 MET A O 1
ATOM 753 N N . ALA A 1 106 ? -11.539 -14.173 -0.337 1.00 95.31 106 ALA A N 1
ATOM 754 C CA . ALA A 1 106 ? -11.664 -15.401 -1.116 1.00 95.31 106 ALA A CA 1
ATOM 755 C C . ALA A 1 106 ? -12.329 -15.138 -2.474 1.00 95.31 106 ALA A C 1
ATOM 757 O O . ALA A 1 106 ? -11.842 -15.616 -3.498 1.00 95.31 106 ALA A O 1
ATOM 758 N N . PHE A 1 107 ? -13.392 -14.331 -2.497 1.00 95.94 107 PHE A N 1
ATOM 759 C CA . PHE A 1 107 ? -14.054 -13.906 -3.726 1.00 95.94 107 PHE A CA 1
ATOM 760 C C . PHE A 1 10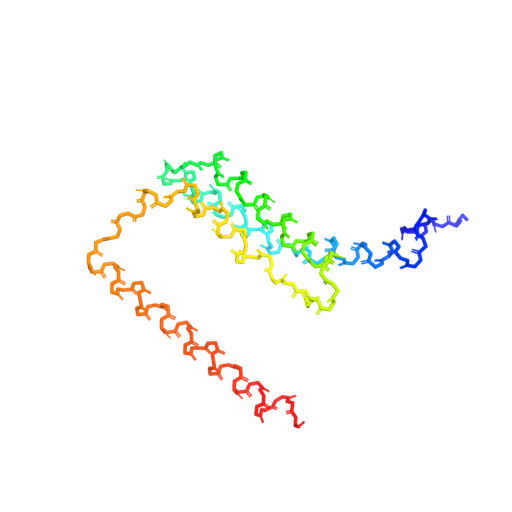7 ? -13.110 -13.107 -4.630 1.00 95.94 107 PHE A C 1
ATOM 762 O O . PHE A 1 107 ? -12.995 -13.413 -5.814 1.00 95.94 107 PHE A O 1
ATOM 769 N N . LEU A 1 108 ? -12.383 -12.130 -4.078 1.00 91.75 108 LEU A N 1
ATOM 770 C CA . LEU A 1 108 ? -11.408 -11.345 -4.836 1.00 91.75 108 LEU A CA 1
ATOM 771 C C . LEU A 1 108 ? -10.290 -12.227 -5.406 1.00 91.75 108 LEU A C 1
ATOM 773 O O . LEU A 1 108 ? -9.939 -12.090 -6.575 1.00 91.75 108 LEU A O 1
ATOM 777 N N . ALA A 1 109 ? -9.750 -13.152 -4.609 1.00 92.44 109 ALA A N 1
ATOM 778 C CA . ALA A 1 109 ? -8.730 -14.090 -5.065 1.00 92.44 109 ALA A CA 1
ATOM 779 C C . ALA A 1 109 ? -9.255 -14.980 -6.200 1.00 92.44 109 ALA A C 1
ATOM 781 O O . ALA A 1 109 ? -8.588 -15.128 -7.222 1.00 92.44 109 ALA A O 1
ATOM 782 N N . MET A 1 110 ? -10.469 -15.516 -6.056 1.00 95.50 110 MET A N 1
ATOM 783 C CA . MET A 1 110 ? -11.125 -16.319 -7.089 1.00 95.50 110 MET A CA 1
ATOM 784 C C . MET A 1 110 ? -11.339 -15.515 -8.374 1.00 95.50 110 MET A C 1
ATOM 786 O O . MET A 1 110 ? -11.036 -16.014 -9.457 1.00 95.50 110 MET A O 1
ATOM 790 N N . LEU A 1 111 ? -11.796 -14.265 -8.259 1.00 93.94 111 LEU A N 1
ATOM 791 C CA . LEU A 1 111 ? -11.975 -13.364 -9.393 1.00 93.94 111 LEU A CA 1
ATOM 792 C C . LEU A 1 111 ? -10.647 -13.121 -10.119 1.00 93.94 111 LEU A C 1
ATOM 794 O O . LEU A 1 111 ? -10.590 -13.275 -11.334 1.00 93.94 111 LEU A O 1
ATOM 798 N N . LEU A 1 112 ? -9.577 -12.789 -9.389 1.00 90.44 112 LEU A N 1
ATOM 799 C CA . LEU A 1 112 ? -8.255 -12.524 -9.965 1.00 90.44 112 LEU A CA 1
ATOM 800 C C . LEU A 1 112 ? -7.654 -13.764 -10.638 1.00 90.44 112 LEU A C 1
ATOM 802 O O . LEU A 1 112 ? -7.122 -13.658 -11.742 1.00 90.44 112 LEU A O 1
ATOM 806 N N . VAL A 1 113 ? -7.768 -14.938 -10.010 1.00 93.62 113 VAL A N 1
ATOM 807 C CA . VAL A 1 113 ? -7.316 -16.208 -10.601 1.00 93.62 113 VAL A CA 1
ATOM 808 C C . VAL A 1 113 ? -8.127 -16.535 -11.852 1.00 93.62 113 VAL A C 1
ATOM 810 O O . VAL A 1 113 ? -7.544 -16.867 -12.881 1.00 93.62 113 VAL A O 1
ATOM 813 N N . GLY A 1 114 ? -9.453 -16.392 -11.801 1.00 92.56 114 GLY A N 1
ATOM 814 C CA . GLY A 1 114 ? -10.324 -16.605 -12.955 1.00 92.56 114 GLY A CA 1
ATOM 815 C C . GLY A 1 114 ? -9.975 -15.677 -14.120 1.00 92.56 114 GLY A C 1
ATOM 816 O O . GLY A 1 114 ? -9.842 -16.137 -15.253 1.00 92.56 114 GLY A O 1
ATOM 817 N N . LEU A 1 115 ? -9.735 -14.393 -13.839 1.00 91.56 115 LEU A N 1
ATOM 818 C CA . LEU A 1 115 ? -9.315 -13.412 -14.842 1.00 91.56 115 LEU A CA 1
ATOM 819 C C . LEU A 1 115 ? -7.933 -13.740 -15.420 1.00 91.56 115 LEU A C 1
ATOM 821 O O . LEU A 1 115 ? -7.719 -13.621 -16.624 1.00 91.56 115 LEU A O 1
ATOM 825 N N . TYR A 1 116 ? -6.996 -14.191 -14.586 1.00 90.00 116 TYR A N 1
ATOM 826 C CA . TYR A 1 116 ? -5.673 -14.620 -15.035 1.00 90.00 116 TYR A CA 1
ATOM 827 C C . TYR A 1 116 ? -5.754 -15.842 -15.960 1.00 90.00 116 TYR A C 1
ATOM 829 O O . TYR A 1 116 ? -5.150 -15.849 -17.032 1.00 90.00 116 TYR A O 1
ATOM 837 N N . VAL A 1 117 ? -6.540 -16.858 -15.589 1.00 93.00 117 VAL A N 1
ATOM 838 C CA . VAL A 1 117 ? -6.745 -18.053 -16.422 1.00 93.00 117 VAL A CA 1
ATOM 839 C C . VAL A 1 117 ? -7.430 -17.682 -17.736 1.00 93.00 117 VAL A C 1
ATOM 841 O O . VAL A 1 117 ? -6.977 -18.107 -18.795 1.00 93.00 117 VAL A O 1
ATOM 844 N N . ALA A 1 118 ? -8.469 -16.845 -17.693 1.00 90.62 118 ALA A N 1
ATOM 845 C CA . ALA A 1 118 ? -9.169 -16.392 -18.891 1.00 90.62 118 ALA A CA 1
ATOM 846 C C . ALA A 1 118 ? -8.252 -15.582 -19.822 1.00 90.62 118 ALA A C 1
ATOM 848 O O . ALA A 1 118 ? -8.199 -15.842 -21.019 1.00 90.62 118 ALA A O 1
ATOM 849 N N . THR A 1 119 ? -7.479 -14.633 -19.291 1.00 89.75 119 THR A N 1
ATOM 850 C CA . THR A 1 119 ? -6.553 -13.840 -20.117 1.00 89.75 119 THR A CA 1
ATOM 851 C C . THR A 1 119 ? -5.462 -14.714 -20.737 1.00 89.75 119 THR A C 1
ATOM 853 O O . THR A 1 119 ? -5.169 -14.565 -21.919 1.00 89.75 119 THR A O 1
ATOM 856 N N . ARG A 1 120 ? -4.921 -15.693 -20.003 1.00 87.00 120 ARG A N 1
ATOM 857 C CA . ARG A 1 120 ? -3.991 -16.688 -20.562 1.00 87.00 120 ARG A CA 1
ATOM 858 C C . ARG A 1 120 ? -4.626 -17.557 -21.646 1.00 87.00 120 ARG A C 1
ATOM 860 O O . ARG A 1 120 ? -3.984 -17.793 -22.654 1.00 87.00 120 ARG A O 1
ATOM 867 N N . ALA A 1 121 ? -5.857 -18.019 -21.451 1.00 84.94 121 ALA A N 1
ATOM 868 C CA . ALA A 1 121 ? -6.524 -18.911 -22.397 1.00 84.94 121 ALA A CA 1
ATOM 869 C C . ALA A 1 121 ? -6.968 -18.211 -23.694 1.00 84.94 121 ALA A C 1
ATOM 871 O O . ALA A 1 121 ? -7.014 -18.855 -24.737 1.00 84.94 121 ALA A O 1
ATOM 872 N N . TYR A 1 122 ? -7.311 -16.918 -23.633 1.00 78.56 122 TYR A N 1
ATOM 873 C CA . TYR A 1 122 ? -7.943 -16.210 -24.755 1.00 78.56 122 TYR A CA 1
ATOM 874 C C . TYR A 1 122 ? -7.100 -15.090 -25.387 1.00 78.56 122 TYR A C 1
ATOM 876 O O . TYR A 1 122 ? -7.393 -14.705 -26.515 1.00 78.56 122 TYR A O 1
ATOM 884 N N . LEU A 1 123 ? -6.087 -14.539 -24.702 1.00 69.81 123 LEU A N 1
ATOM 885 C CA . LEU A 1 123 ? -5.323 -13.372 -25.191 1.00 69.81 123 LEU A CA 1
ATOM 886 C C . LEU A 1 123 ? -3.843 -13.656 -25.479 1.00 69.81 123 LEU A C 1
ATOM 888 O O . LEU A 1 123 ? -3.193 -12.832 -26.121 1.00 69.81 123 LEU A O 1
ATOM 892 N N . VAL A 1 124 ? -3.299 -14.786 -25.024 1.00 61.38 124 VAL A N 1
ATOM 893 C CA . VAL A 1 124 ? -1.896 -15.163 -25.251 1.00 61.38 124 VAL A CA 1
ATOM 894 C C . VAL A 1 124 ? -1.856 -16.630 -25.701 1.00 61.38 124 VAL A C 1
ATOM 896 O O . VAL A 1 124 ? -1.859 -17.494 -24.826 1.00 61.38 124 VAL A O 1
ATOM 899 N N . PRO A 1 125 ? -1.895 -16.927 -27.017 1.00 53.66 125 PRO A N 1
ATOM 900 C CA . PRO A 1 125 ? -1.791 -18.299 -27.517 1.00 53.66 125 PRO A CA 1
ATOM 901 C C . PRO A 1 125 ? -0.423 -18.931 -27.225 1.00 53.66 125 PRO A C 1
ATOM 903 O O . PRO A 1 125 ? 0.584 -18.184 -27.157 1.00 53.66 125 PRO A O 1
#

pLDDT: mean 84.36, std 14.55, range [44.97, 97.75]

Foldseek 3Di:
DDDDDDQVVPPPVSVVLVVLVVLPDPVLVVVLVVLLVVCVVVVHDSVQLNVLLVVLLVCLSVCPVPPPPDPRDDSNVSSVCRNCVSRVVVPPDDPVRVVVVVVVVVVVVVVVVVVVVVCCVPPPD

Sequence (125 aa):
MAVPQAGSAAGAKGVAGLAVAASVGLGDYIFAALFLAAAWRHGLNVRGAAIGATLAALLAMVGVFVIRGLPLLPLLPFIGLGVLIPNLRHFRLSRQEKVSFALGMAFLAMLLVGLYVATRAYLVP